Protein AF-A0A250YAW8-F1 (afdb_monomer)

Nearest PDB structures (foldseek):
  6rti-assembly1_A-2  TM=9.887E-01  e=1.151E-19  Homo sapiens
  6s1x-assembly1_A  TM=9.843E-01  e=1.043E-19  Homo sapiens
  3fec-assembly1_A  TM=9.849E-01  e=1.934E-17  Homo sapiens
  3fee-assembly1_A  TM=9.844E-01  e=4.931E-17  Homo sapiens
  3fed-assembly1_A-2  TM=9.845E-01  e=4.931E-17  Homo sapiens

Secondary structure (DSSP, 8-state):
-HHHHHH-SS-S--HHHHHHHHHHHHHHHHHHHTTSHHHHHHTT---HHHHHHHHHHHHHHHHHHHHHHT--TT-HHHHHHHHHHHHHHGGGGB-TT-BTTBTT--BSSEEE-SS-SSSEEESHHHHHHHHGGGT-S-HHHHHHHHHHHHHHHHHHHHHHHHHTSPP-

Sequence (168 aa):
MVFELASSTVLPFDCQDYAAVLKIYADKIYNISMRHPQEMKTYSVSFDSLFSAVKNFTEIASKFSKRLQDLDKSNPILLRIMNDQLMFLERAFIDPLGLPDRPFYRHVIYAPSSHNKYAGESFPGIYDALFDITSKADPSEAWAEVKRQISIAAFTVQAAAGTLSEVA

pLDDT: mean 94.13, std 6.88, range [58.59, 98.75]

Foldseek 3Di:
DVCQCVPPLAHPDQLLVVLVVLVVQLVVLVVLCVVPVVLCVVLVPDLVLSVVLSVLLNVLSVVLVVCVVVDPSVDSVSSVLSNCLRVCLQVLQFACCAAVVCNPHGRQQWDQAPVGNPPIHGRNQLVNLSVCCVVDPDNNVSVVSNNVSSVVNSVSSNSSSVSSHDDD

Organism: Castor canadensis (NCBI:txid51338)

Structure (mmCIF, N/CA/C/O backbone):
data_AF-A0A250YAW8-F1
#
_entry.id   AF-A0A250YAW8-F1
#
loop_
_atom_site.group_PDB
_atom_site.id
_atom_site.type_symbol
_atom_site.label_atom_id
_atom_site.label_alt_id
_atom_site.label_comp_id
_atom_site.label_asym_id
_atom_site.label_entity_id
_atom_site.label_seq_id
_atom_site.pdbx_PDB_ins_code
_atom_site.Cartn_x
_atom_site.Cartn_y
_atom_site.Cartn_z
_atom_site.occupancy
_atom_site.B_iso_or_equiv
_atom_site.auth_seq_id
_atom_site.auth_comp_id
_atom_site.auth_asym_id
_atom_site.auth_atom_id
_atom_site.pdbx_PDB_model_num
ATOM 1 N N . MET A 1 1 ? 2.712 -11.662 23.434 1.00 87.56 1 MET A N 1
ATOM 2 C CA . MET A 1 1 ? 2.091 -11.556 22.095 1.00 87.56 1 MET A CA 1
ATOM 3 C C . MET A 1 1 ? 0.750 -12.282 22.042 1.00 87.56 1 MET A C 1
ATOM 5 O O . MET A 1 1 ? -0.254 -11.596 21.984 1.00 87.56 1 MET A O 1
ATOM 9 N N . VAL A 1 2 ? 0.699 -13.620 22.130 1.00 95.19 2 VAL A N 1
ATOM 10 C CA . VAL A 1 2 ? -0.566 -14.385 22.004 1.00 95.19 2 VAL A CA 1
ATOM 11 C C . VAL A 1 2 ? -1.639 -13.939 23.004 1.00 95.19 2 VAL A C 1
ATOM 13 O O . VAL A 1 2 ? -2.775 -13.717 22.608 1.00 95.19 2 VAL A O 1
ATOM 16 N N . PHE A 1 3 ? -1.270 -13.764 24.277 1.00 95.88 3 PHE A N 1
ATOM 17 C CA . PHE A 1 3 ? -2.210 -13.357 25.324 1.00 95.88 3 PHE A CA 1
ATOM 18 C C . PHE A 1 3 ? -2.885 -12.007 25.024 1.00 95.88 3 PHE A C 1
ATOM 20 O O . PHE A 1 3 ? -4.109 -11.939 25.004 1.00 95.88 3 PHE A O 1
ATOM 27 N N . GLU A 1 4 ? -2.092 -10.978 24.709 1.00 96.31 4 GLU A N 1
ATOM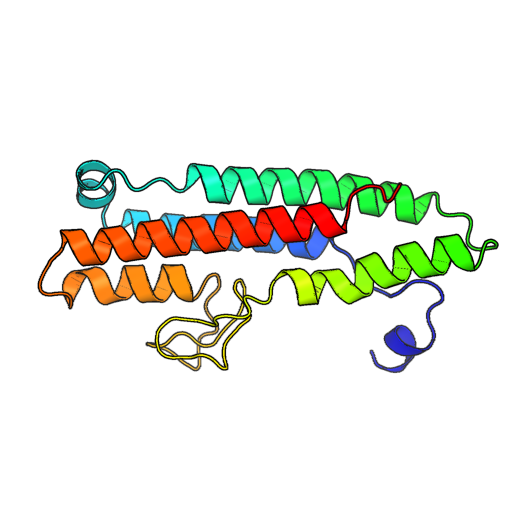 28 C CA . GLU A 1 4 ? -2.578 -9.633 24.362 1.00 96.31 4 GLU A CA 1
ATOM 29 C C . GLU A 1 4 ? -3.478 -9.644 23.121 1.00 96.31 4 GLU A C 1
ATOM 31 O O . GLU A 1 4 ? -4.567 -9.084 23.136 1.00 96.31 4 GLU A O 1
ATOM 36 N N . LEU A 1 5 ? -3.070 -10.340 22.055 1.00 95.94 5 LEU A N 1
ATOM 37 C CA . LEU A 1 5 ? -3.864 -10.413 20.823 1.00 95.94 5 LEU A CA 1
ATOM 38 C C . LEU A 1 5 ? -5.219 -11.101 21.027 1.00 95.94 5 LEU A C 1
ATOM 40 O O . LEU A 1 5 ? -6.183 -10.758 20.350 1.00 95.94 5 LEU A O 1
ATOM 44 N N . ALA A 1 6 ? -5.286 -12.085 21.925 1.00 96.06 6 ALA A N 1
ATOM 45 C CA . ALA A 1 6 ? -6.489 -12.878 22.151 1.00 96.06 6 ALA A CA 1
ATOM 46 C C . ALA A 1 6 ? -7.409 -12.318 23.248 1.00 96.06 6 ALA A C 1
ATOM 48 O O . ALA A 1 6 ? -8.587 -12.671 23.271 1.00 96.06 6 ALA A O 1
ATOM 49 N N . SER A 1 7 ? -6.884 -11.495 24.163 1.00 94.38 7 SER A N 1
ATOM 50 C CA . SER A 1 7 ? -7.590 -11.130 25.404 1.00 94.38 7 SER A CA 1
ATOM 51 C C . SER A 1 7 ? -7.819 -9.629 25.580 1.00 94.38 7 SER A C 1
ATOM 53 O O . SER A 1 7 ? -8.662 -9.245 26.392 1.00 94.38 7 SER A O 1
ATOM 55 N N . SER A 1 8 ? -7.100 -8.769 24.852 1.00 96.50 8 SER A N 1
ATOM 56 C CA . SER A 1 8 ? -7.259 -7.319 24.981 1.00 96.50 8 SER A CA 1
ATOM 57 C C . SER A 1 8 ? -8.585 -6.849 24.383 1.00 96.50 8 SER A C 1
ATOM 59 O O . SER A 1 8 ? -8.984 -7.261 23.296 1.00 96.50 8 SER A O 1
ATOM 61 N N . THR A 1 9 ? -9.293 -5.978 25.110 1.00 95.50 9 THR A N 1
ATOM 62 C CA . THR A 1 9 ? -10.631 -5.482 24.728 1.00 95.50 9 THR A CA 1
ATOM 63 C C . THR A 1 9 ? -10.622 -4.767 23.376 1.00 95.50 9 THR A C 1
ATOM 65 O O . THR A 1 9 ? -11.543 -4.920 22.574 1.00 95.50 9 THR A O 1
ATOM 68 N N . VAL A 1 10 ? -9.566 -3.993 23.128 1.00 96.62 10 VAL A N 1
ATOM 69 C CA . VAL A 1 10 ? -9.235 -3.409 21.827 1.00 96.62 10 VAL A CA 1
ATOM 70 C C . VAL A 1 10 ? -7.992 -4.131 21.322 1.00 96.62 10 VAL A C 1
ATOM 72 O O . VAL A 1 10 ? -7.064 -4.351 22.105 1.00 96.62 10 VAL A O 1
ATOM 75 N N . LEU A 1 11 ? -7.968 -4.500 20.040 1.00 97.00 11 LEU A N 1
ATOM 76 C CA . LEU A 1 11 ? -6.805 -5.149 19.441 1.00 97.00 11 LEU A CA 1
ATOM 77 C C . LEU A 1 11 ? -5.560 -4.260 19.606 1.00 97.00 11 LEU A C 1
ATOM 79 O O . LEU A 1 11 ? -5.633 -3.062 19.326 1.00 97.00 11 LEU A O 1
ATOM 83 N N . PRO A 1 12 ? -4.414 -4.819 20.038 1.00 96.25 12 PRO A N 1
ATOM 84 C CA . PRO A 1 12 ? -3.209 -4.051 20.342 1.00 96.25 12 PRO A CA 1
ATOM 85 C C . PRO A 1 12 ? -2.424 -3.708 19.062 1.00 96.25 12 PRO A C 1
ATOM 87 O O . PRO A 1 12 ? -1.243 -4.028 18.940 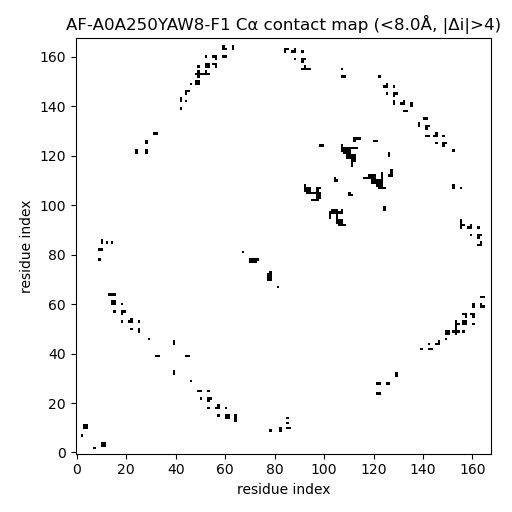1.00 96.25 12 PRO A O 1
ATOM 90 N N . PHE A 1 13 ? -3.097 -3.104 18.083 1.00 96.56 13 PHE A N 1
ATOM 91 C CA . PHE A 1 13 ? -2.522 -2.654 16.817 1.00 96.56 13 PHE A CA 1
ATOM 92 C C . PHE A 1 13 ? -2.546 -1.129 16.744 1.00 96.56 13 PHE A C 1
ATOM 94 O O . PHE A 1 13 ? -3.556 -0.510 17.076 1.00 96.56 13 PHE A O 1
ATOM 101 N N . ASP A 1 14 ? -1.459 -0.537 16.247 1.00 95.81 14 ASP A N 1
ATOM 102 C CA . ASP A 1 14 ? -1.386 0.893 15.961 1.00 95.81 14 ASP A CA 1
ATOM 103 C C . ASP A 1 14 ? -1.172 1.138 14.462 1.00 95.81 14 ASP A C 1
ATOM 105 O O . ASP A 1 14 ? -0.127 0.848 13.882 1.00 95.81 14 ASP A O 1
ATOM 109 N N . CYS A 1 15 ? -2.192 1.696 13.812 1.00 95.50 15 CYS A N 1
ATOM 110 C CA . CYS A 1 15 ? -2.127 2.070 12.402 1.00 95.50 15 CYS A CA 1
ATOM 111 C C . CYS A 1 15 ? -1.146 3.225 12.114 1.00 95.50 15 CYS A C 1
ATOM 113 O O . CYS A 1 15 ? -0.724 3.385 10.966 1.00 95.50 15 CYS A O 1
ATOM 115 N N . GLN A 1 16 ? -0.760 4.021 13.122 1.00 97.31 16 GLN A N 1
ATOM 116 C CA . GLN A 1 16 ? 0.221 5.098 12.957 1.00 97.31 16 GLN A CA 1
ATOM 117 C C . GLN A 1 16 ? 1.627 4.552 12.704 1.00 97.31 16 GLN A C 1
ATOM 119 O O . GLN A 1 16 ? 2.353 5.115 11.880 1.00 97.31 16 GLN A O 1
ATOM 124 N N . ASP A 1 17 ? 1.981 3.425 13.325 1.00 97.38 17 ASP A N 1
ATOM 125 C CA . ASP A 1 17 ? 3.245 2.734 13.051 1.00 97.38 17 ASP A CA 1
ATOM 126 C C . ASP A 1 17 ? 3.319 2.325 11.576 1.00 97.38 17 ASP A C 1
ATOM 128 O O . ASP A 1 17 ? 4.332 2.537 10.904 1.00 97.38 17 ASP A O 1
ATOM 132 N N . TYR A 1 18 ? 2.201 1.828 11.035 1.00 96.75 18 TYR A N 1
ATOM 133 C CA . TYR A 1 18 ? 2.099 1.464 9.625 1.00 96.75 18 TYR A CA 1
ATOM 134 C C . TYR A 1 18 ? 2.275 2.688 8.706 1.00 96.75 18 TYR A C 1
ATOM 136 O O . TYR A 1 18 ? 2.975 2.629 7.692 1.00 96.75 18 TYR A O 1
ATOM 144 N N . ALA A 1 19 ? 1.694 3.832 9.075 1.00 97.62 19 ALA A N 1
ATOM 145 C CA . ALA A 1 19 ? 1.870 5.080 8.335 1.00 97.62 19 ALA A CA 1
ATOM 146 C C . ALA A 1 19 ? 3.339 5.542 8.315 1.00 97.62 19 ALA A C 1
ATOM 148 O O . ALA A 1 19 ? 3.849 5.958 7.269 1.00 97.62 19 ALA A O 1
ATOM 149 N N . ALA A 1 20 ? 4.039 5.424 9.448 1.00 97.94 20 ALA A N 1
ATOM 150 C CA . ALA A 1 20 ? 5.448 5.786 9.556 1.00 97.94 20 ALA A CA 1
ATOM 151 C C . ALA A 1 20 ? 6.332 4.923 8.641 1.00 97.94 20 ALA A C 1
ATOM 153 O O . ALA A 1 20 ? 7.167 5.462 7.907 1.00 97.94 20 ALA A O 1
ATOM 154 N N . VAL A 1 21 ? 6.124 3.601 8.623 1.00 97.06 21 VAL A N 1
ATOM 155 C CA . VAL A 1 21 ? 6.914 2.706 7.759 1.00 97.06 21 VAL A CA 1
ATOM 156 C C . VAL A 1 21 ? 6.587 2.884 6.277 1.00 97.06 21 VAL A C 1
ATOM 158 O O . VAL A 1 21 ? 7.506 2.878 5.461 1.00 97.06 21 VAL A O 1
ATOM 161 N N . LEU A 1 22 ? 5.325 3.141 5.907 1.00 98.06 22 LEU A N 1
ATOM 162 C CA . LEU A 1 22 ? 4.946 3.420 4.515 1.00 98.06 22 LEU A CA 1
ATOM 163 C C . LEU A 1 22 ? 5.684 4.633 3.946 1.00 98.06 22 LEU A C 1
ATOM 165 O O . LEU A 1 22 ? 6.128 4.592 2.799 1.00 98.06 22 LEU A O 1
ATOM 169 N N . LYS A 1 23 ? 5.861 5.686 4.752 1.00 98.00 23 LYS A N 1
ATOM 170 C CA . LYS A 1 23 ? 6.652 6.857 4.363 1.00 98.00 23 LYS A CA 1
ATOM 171 C C . LYS A 1 23 ? 8.108 6.483 4.086 1.00 98.00 23 LYS A C 1
ATOM 173 O O . LYS A 1 23 ? 8.617 6.787 3.013 1.00 98.00 23 LYS A O 1
ATOM 178 N N . ILE A 1 24 ? 8.739 5.752 5.008 1.00 97.62 24 ILE A N 1
ATOM 179 C CA . ILE A 1 24 ? 10.124 5.279 4.853 1.00 97.62 24 ILE A CA 1
ATOM 180 C C . ILE A 1 24 ? 10.269 4.428 3.584 1.00 97.62 24 ILE A C 1
ATOM 182 O O . ILE A 1 24 ? 11.237 4.574 2.839 1.00 97.62 24 ILE A O 1
ATOM 186 N N . TYR A 1 25 ? 9.312 3.542 3.316 1.00 97.25 25 TYR A N 1
ATOM 187 C CA . TYR A 1 25 ? 9.342 2.671 2.146 1.00 97.25 25 TYR A CA 1
ATOM 188 C C . TYR A 1 25 ? 9.124 3.420 0.835 1.00 97.25 25 TYR A C 1
ATOM 190 O O . TYR A 1 25 ? 9.828 3.130 -0.131 1.00 97.25 25 TYR A O 1
ATOM 198 N N . ALA A 1 26 ? 8.212 4.395 0.806 1.00 97.94 26 ALA A N 1
ATOM 199 C CA . ALA A 1 26 ? 8.000 5.256 -0.354 1.00 97.94 26 ALA A CA 1
ATOM 200 C C . ALA A 1 26 ? 9.263 6.075 -0.672 1.00 97.94 26 ALA A C 1
ATOM 202 O O . ALA A 1 26 ? 9.704 6.103 -1.820 1.00 97.94 26 ALA A O 1
ATOM 203 N N . ASP A 1 27 ? 9.909 6.645 0.350 1.00 97.44 27 ASP A N 1
ATOM 204 C CA . ASP A 1 27 ? 11.176 7.365 0.196 1.00 97.44 27 ASP A CA 1
ATOM 205 C C . ASP A 1 27 ? 12.299 6.431 -0.294 1.00 97.44 27 ASP A C 1
ATOM 207 O O . ASP A 1 27 ? 13.051 6.772 -1.210 1.00 97.44 27 ASP A O 1
ATOM 211 N N . LYS A 1 28 ? 12.404 5.216 0.270 1.00 96.12 28 LYS A N 1
ATOM 212 C CA . LYS A 1 28 ? 13.408 4.215 -0.133 1.00 96.12 28 LYS A CA 1
ATOM 213 C C . LYS A 1 28 ? 13.260 3.841 -1.609 1.00 96.12 28 LYS A C 1
ATOM 215 O O . LYS A 1 28 ? 14.250 3.880 -2.339 1.00 96.12 28 LYS A O 1
ATOM 220 N N . ILE A 1 29 ? 12.054 3.480 -2.050 1.00 95.94 29 ILE A N 1
ATOM 221 C CA . ILE A 1 29 ? 11.826 3.037 -3.431 1.00 95.94 29 ILE A CA 1
ATOM 222 C C . ILE A 1 29 ? 11.971 4.193 -4.430 1.00 95.94 29 ILE A C 1
ATOM 224 O O . ILE A 1 29 ? 12.541 4.010 -5.506 1.00 95.94 29 ILE A O 1
ATOM 228 N N . TYR A 1 30 ? 11.568 5.406 -4.042 1.00 97.19 30 TYR A N 1
ATOM 229 C CA . TYR A 1 30 ? 11.813 6.609 -4.829 1.00 97.19 30 TYR A CA 1
ATOM 230 C C . TYR A 1 30 ? 13.316 6.849 -5.022 1.00 97.19 30 TYR A C 1
ATOM 232 O O . TYR A 1 30 ? 13.773 7.018 -6.152 1.00 97.19 30 TYR A O 1
ATOM 240 N N . ASN A 1 31 ? 14.116 6.760 -3.956 1.00 96.31 31 ASN A N 1
ATOM 241 C CA . ASN A 1 31 ? 15.572 6.909 -4.043 1.00 96.31 31 ASN A CA 1
ATOM 242 C C . ASN A 1 31 ? 16.231 5.855 -4.950 1.00 96.31 31 ASN A C 1
ATOM 244 O O . ASN A 1 31 ? 17.230 6.152 -5.606 1.00 96.31 31 ASN A O 1
ATOM 248 N N . ILE A 1 32 ? 15.678 4.639 -5.026 1.00 94.12 32 ILE A N 1
ATOM 249 C CA . ILE A 1 32 ? 16.131 3.619 -5.985 1.00 94.12 32 ILE A CA 1
ATOM 250 C C . ILE A 1 32 ? 15.821 4.064 -7.420 1.00 94.12 32 ILE A C 1
ATOM 252 O O . ILE A 1 32 ? 16.709 4.006 -8.270 1.00 94.12 32 ILE A O 1
ATOM 256 N N . SER A 1 33 ? 14.611 4.572 -7.683 1.00 94.62 33 SER A N 1
ATOM 257 C CA . SER A 1 33 ? 14.231 5.088 -9.010 1.00 94.62 33 SER A CA 1
ATOM 258 C C . SER A 1 33 ? 15.099 6.271 -9.462 1.00 94.62 33 SER A C 1
ATOM 260 O O . SER A 1 33 ? 15.421 6.399 -10.642 1.00 94.62 33 SER A O 1
ATOM 262 N N . MET A 1 34 ? 15.582 7.082 -8.514 1.00 94.88 34 MET A N 1
ATOM 263 C CA . MET A 1 34 ? 16.457 8.232 -8.773 1.00 94.88 34 MET A CA 1
ATOM 264 C C . MET A 1 34 ? 17.872 7.861 -9.236 1.00 94.88 34 MET A C 1
ATOM 266 O O . MET A 1 34 ? 18.655 8.751 -9.565 1.00 94.88 34 MET A O 1
ATOM 270 N N . ARG A 1 35 ? 18.202 6.567 -9.337 1.00 94.12 35 ARG A N 1
ATOM 271 C CA . ARG A 1 35 ? 19.378 6.094 -10.088 1.00 94.12 35 ARG A CA 1
ATOM 272 C C . ARG A 1 35 ? 19.215 6.256 -11.607 1.00 94.12 35 ARG A C 1
ATOM 274 O O . ARG A 1 35 ? 20.215 6.235 -12.314 1.00 94.12 35 ARG A O 1
ATOM 281 N N . HIS A 1 36 ? 17.985 6.479 -12.079 1.00 94.12 36 HIS A N 1
ATOM 282 C CA . HIS A 1 36 ? 17.605 6.618 -13.491 1.00 94.12 36 HIS A CA 1
ATOM 283 C C . HIS A 1 36 ? 16.818 7.923 -13.753 1.00 94.12 36 HIS A C 1
ATOM 285 O O . HIS A 1 36 ? 15.686 7.898 -14.245 1.00 94.12 36 HIS A O 1
ATOM 291 N N . PRO A 1 37 ? 17.358 9.103 -13.386 1.00 94.88 37 PRO A N 1
ATOM 292 C CA . PRO A 1 37 ? 16.591 10.350 -13.397 1.00 94.88 37 PRO A CA 1
ATOM 293 C C . PRO A 1 37 ? 16.236 10.832 -14.812 1.00 94.88 37 PRO A C 1
ATOM 295 O O . PRO A 1 37 ? 15.232 11.524 -14.995 1.00 94.88 37 PRO A O 1
ATOM 298 N N . GLN A 1 38 ? 17.043 10.489 -15.822 1.00 95.25 38 GLN A N 1
ATOM 299 C CA . GLN A 1 38 ? 16.784 10.886 -17.208 1.00 95.25 38 GLN A CA 1
ATOM 300 C C . GLN A 1 38 ? 15.616 10.090 -17.785 1.00 95.25 38 GLN A C 1
ATOM 302 O O . GLN A 1 38 ? 14.710 10.660 -18.386 1.00 95.25 38 GLN A O 1
ATOM 307 N N . GLU A 1 39 ? 15.603 8.784 -17.556 1.00 94.44 39 GLU A N 1
ATOM 308 C CA . GLU A 1 39 ? 14.575 7.868 -18.023 1.00 94.44 39 GLU A CA 1
ATOM 309 C C . GLU A 1 39 ? 13.239 8.129 -17.325 1.00 94.44 39 GLU A C 1
ATOM 311 O O . GLU A 1 39 ? 12.213 8.212 -17.996 1.00 94.44 39 GLU A O 1
ATOM 316 N N . MET A 1 40 ? 13.251 8.390 -16.013 1.00 95.12 40 MET A N 1
ATOM 317 C CA . MET A 1 40 ? 12.066 8.838 -15.269 1.00 95.12 40 MET A CA 1
ATOM 318 C C . MET A 1 40 ? 11.394 10.043 -15.947 1.00 95.12 40 MET A C 1
ATOM 320 O O . MET A 1 40 ? 10.173 10.068 -16.113 1.00 95.12 40 MET A O 1
ATOM 324 N N . LYS A 1 41 ? 12.192 11.016 -16.412 1.00 95.94 41 LYS A N 1
ATOM 325 C CA . LYS A 1 41 ? 11.693 12.183 -17.151 1.00 95.94 41 LYS A CA 1
ATOM 326 C C . LYS A 1 41 ? 11.222 11.817 -18.561 1.00 95.94 41 LYS A C 1
ATOM 328 O O . LYS A 1 41 ? 10.145 12.246 -18.964 1.00 95.94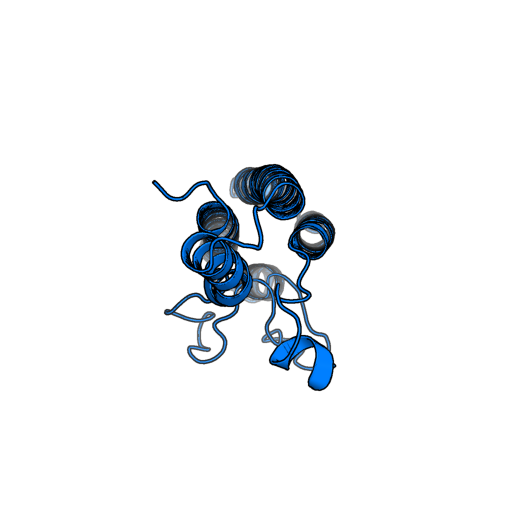 41 LYS A O 1
ATOM 333 N N . THR A 1 42 ? 11.995 11.018 -19.295 1.00 96.62 42 THR A N 1
ATOM 334 C CA . THR A 1 42 ? 11.677 10.590 -20.668 1.00 96.62 42 THR A CA 1
ATOM 335 C C . THR A 1 42 ? 10.356 9.824 -20.738 1.00 96.62 42 THR A C 1
ATOM 337 O O . THR A 1 42 ? 9.524 10.109 -21.595 1.00 96.62 42 THR A O 1
ATOM 340 N N . TYR A 1 43 ? 10.121 8.897 -19.807 1.00 96.25 43 TYR A N 1
ATOM 341 C CA . TYR A 1 43 ? 8.926 8.044 -19.783 1.00 96.25 43 TYR A CA 1
ATOM 342 C C . TYR A 1 43 ? 7.793 8.587 -18.901 1.00 96.25 43 TYR A C 1
ATOM 344 O O . TYR A 1 43 ? 6.763 7.917 -18.743 1.00 96.25 43 TYR A O 1
ATOM 352 N N . SER A 1 44 ? 7.968 9.806 -18.369 1.00 96.75 44 SER A N 1
ATOM 353 C CA . SER A 1 44 ? 7.008 10.515 -17.513 1.00 96.75 44 SER A CA 1
ATOM 354 C C . SER A 1 44 ? 6.548 9.674 -16.319 1.00 96.75 44 SER A C 1
ATOM 356 O O . SER A 1 44 ? 5.354 9.521 -16.061 1.00 96.75 44 SER A O 1
ATOM 358 N N . VAL A 1 45 ? 7.504 9.075 -15.611 1.00 97.31 45 VAL A N 1
ATOM 359 C CA . VAL A 1 45 ? 7.239 8.294 -14.402 1.00 97.31 45 VAL A CA 1
ATOM 360 C C . VAL A 1 45 ? 7.207 9.238 -13.205 1.00 97.31 45 VAL A C 1
ATOM 362 O O . VAL A 1 45 ? 8.155 9.980 -12.966 1.00 97.31 45 VAL A O 1
ATOM 365 N N . SER A 1 46 ? 6.111 9.208 -12.449 1.00 97.00 46 SER A N 1
ATOM 366 C CA . SER A 1 46 ? 5.932 10.008 -11.237 1.00 97.00 46 SER A CA 1
ATOM 367 C C . SER A 1 46 ? 5.526 9.120 -10.063 1.00 97.00 46 SER A C 1
ATOM 369 O O . SER A 1 46 ? 4.784 8.153 -10.232 1.00 97.00 46 SER A O 1
ATOM 371 N N . PHE A 1 47 ? 6.008 9.479 -8.872 1.00 98.25 47 PHE A N 1
ATOM 372 C CA . PHE A 1 47 ? 5.644 8.870 -7.591 1.00 98.25 47 PHE A CA 1
ATOM 373 C C . PHE A 1 47 ? 4.594 9.689 -6.822 1.00 98.25 47 PHE A C 1
ATOM 375 O O . PHE A 1 47 ? 4.222 9.312 -5.711 1.00 98.25 47 PHE A O 1
ATOM 382 N N . ASP A 1 48 ? 4.091 10.788 -7.395 1.00 98.38 48 ASP A N 1
ATOM 383 C CA . ASP A 1 48 ? 3.182 11.718 -6.712 1.00 98.38 48 ASP A CA 1
ATOM 384 C C . ASP A 1 48 ? 1.917 11.020 -6.204 1.00 98.38 48 ASP A C 1
ATOM 386 O O . ASP A 1 48 ? 1.448 11.301 -5.103 1.00 98.38 48 ASP A O 1
ATOM 390 N N . SER A 1 49 ? 1.387 10.064 -6.972 1.00 98.50 49 SER A N 1
ATOM 391 C CA . SER A 1 49 ? 0.223 9.268 -6.574 1.00 98.50 49 SER A CA 1
ATOM 392 C C . SER A 1 49 ? 0.504 8.419 -5.334 1.00 98.50 49 SER A C 1
ATOM 394 O O . SER A 1 49 ? -0.317 8.391 -4.416 1.00 98.50 49 SER A O 1
ATOM 396 N N . LEU A 1 50 ? 1.673 7.774 -5.265 1.00 98.69 50 LEU A N 1
ATOM 397 C CA . LEU A 1 50 ? 2.076 6.973 -4.112 1.00 98.69 50 LEU A CA 1
ATOM 398 C C . LEU A 1 50 ? 2.291 7.860 -2.884 1.00 98.69 50 LEU A C 1
ATOM 400 O O . LEU A 1 50 ? 1.739 7.572 -1.824 1.00 98.69 50 LEU A O 1
ATOM 404 N N . PHE A 1 51 ? 3.026 8.965 -3.022 1.00 98.75 51 PHE A N 1
ATOM 405 C CA . PHE A 1 51 ? 3.237 9.904 -1.918 1.00 98.75 51 PHE A CA 1
ATOM 406 C C . PHE A 1 51 ? 1.928 10.528 -1.428 1.00 98.75 51 PHE A C 1
ATOM 408 O O . PHE A 1 51 ? 1.718 10.651 -0.220 1.00 98.75 51 PHE A O 1
ATOM 415 N N . SER A 1 52 ? 1.019 10.869 -2.344 1.00 98.69 52 SER A N 1
ATOM 416 C CA . SER A 1 52 ? -0.317 11.357 -2.002 1.00 98.69 52 SER A CA 1
ATOM 417 C C . SER A 1 52 ? -1.113 10.311 -1.219 1.00 98.69 52 SER A C 1
ATOM 419 O O . SER A 1 52 ? -1.708 10.643 -0.193 1.00 98.69 52 SER A O 1
ATOM 421 N N . ALA A 1 53 ? -1.096 9.047 -1.654 1.00 98.75 53 ALA A N 1
ATOM 422 C CA . ALA A 1 53 ? -1.771 7.956 -0.955 1.00 98.75 53 ALA A CA 1
ATOM 423 C C . ALA A 1 53 ? -1.190 7.729 0.451 1.00 98.75 53 ALA A C 1
ATOM 425 O O . ALA A 1 53 ? -1.943 7.621 1.415 1.00 98.75 53 ALA A O 1
ATOM 426 N N . VAL A 1 54 ? 0.140 7.730 0.596 1.00 98.75 54 VAL A N 1
ATOM 427 C CA . VAL A 1 54 ? 0.822 7.591 1.897 1.00 98.75 54 VAL A CA 1
ATOM 428 C C . VAL A 1 54 ? 0.492 8.756 2.831 1.00 98.75 54 VAL A C 1
ATOM 430 O O . VAL A 1 54 ? 0.217 8.545 4.016 1.00 98.75 54 VAL A O 1
ATOM 433 N N . LYS A 1 55 ? 0.468 9.989 2.313 1.00 98.62 55 LYS A N 1
ATOM 434 C CA . LYS A 1 55 ? 0.056 11.167 3.085 1.00 98.62 55 LYS A CA 1
ATOM 435 C C . LYS A 1 55 ? -1.380 11.013 3.585 1.00 98.62 55 LYS A C 1
ATOM 437 O O . LYS A 1 55 ? -1.627 11.182 4.776 1.00 98.62 55 LYS A O 1
ATOM 442 N N . ASN A 1 56 ? -2.304 10.645 2.701 1.00 98.44 56 ASN A N 1
ATOM 443 C CA . ASN A 1 56 ? -3.706 10.481 3.066 1.00 98.44 56 ASN A CA 1
ATOM 444 C C . ASN A 1 56 ? -3.902 9.335 4.071 1.00 98.44 56 ASN A C 1
ATOM 446 O O . ASN A 1 56 ? -4.616 9.493 5.057 1.00 98.44 56 ASN A O 1
ATOM 450 N N . PHE A 1 57 ? -3.196 8.213 3.889 1.00 98.69 57 PHE A N 1
ATOM 451 C CA . PHE A 1 57 ? -3.161 7.121 4.862 1.00 98.69 57 PHE A CA 1
ATOM 452 C C . PHE A 1 57 ? -2.703 7.613 6.237 1.00 98.69 57 PHE A C 1
ATOM 454 O O . PHE A 1 57 ? -3.353 7.320 7.234 1.00 98.69 57 PHE A O 1
ATOM 461 N N . THR A 1 58 ? -1.634 8.411 6.296 1.00 98.62 58 THR A N 1
ATOM 462 C CA . THR A 1 58 ? -1.114 8.975 7.552 1.00 98.62 58 THR A CA 1
ATOM 463 C C . THR A 1 58 ? -2.147 9.859 8.252 1.00 98.62 58 THR A C 1
ATOM 465 O O . THR A 1 58 ? -2.368 9.740 9.459 1.00 98.62 58 THR A O 1
ATOM 468 N N . GLU A 1 59 ? -2.812 10.734 7.498 1.00 98.38 59 GLU A N 1
ATOM 469 C CA . GLU A 1 59 ? -3.855 11.612 8.032 1.00 98.38 59 GLU A CA 1
ATOM 470 C C . GLU A 1 59 ? -5.069 10.818 8.537 1.00 98.38 59 GLU A C 1
ATOM 472 O O . GLU A 1 59 ? -5.585 11.100 9.623 1.00 98.38 59 GLU A O 1
ATOM 477 N N . ILE A 1 60 ? -5.513 9.807 7.785 1.00 98.25 60 ILE A N 1
ATOM 478 C CA . ILE A 1 60 ? -6.656 8.968 8.158 1.00 98.25 60 ILE A CA 1
ATOM 479 C C . ILE A 1 60 ? -6.317 8.073 9.356 1.00 98.25 60 ILE A C 1
ATOM 481 O O . ILE A 1 60 ? -7.114 8.003 10.289 1.00 98.25 60 ILE A O 1
ATOM 485 N N . ALA A 1 61 ? -5.130 7.466 9.397 1.00 98.19 61 ALA A N 1
ATOM 486 C CA . ALA A 1 61 ? -4.648 6.692 10.541 1.00 98.19 61 ALA A CA 1
ATOM 487 C C . ALA A 1 61 ? -4.592 7.549 11.819 1.00 98.19 61 ALA A C 1
ATOM 489 O O . ALA A 1 61 ? -5.030 7.119 12.887 1.00 98.19 61 ALA A O 1
ATOM 490 N N . SER A 1 62 ? -4.146 8.807 11.712 1.00 97.94 62 SER A N 1
ATOM 491 C CA . SER A 1 62 ? -4.165 9.745 12.841 1.00 97.94 62 SER A CA 1
ATOM 492 C C . SER A 1 62 ? -5.589 10.030 13.332 1.00 97.94 62 SER A C 1
ATOM 494 O O . SER A 1 62 ? -5.847 9.997 14.537 1.00 97.94 62 SER A O 1
ATOM 496 N N . LYS A 1 63 ? -6.539 10.264 12.416 1.00 97.44 63 LYS A N 1
ATOM 497 C CA . LYS A 1 63 ? -7.958 10.460 12.764 1.00 97.44 63 LYS A CA 1
ATOM 498 C C . LYS A 1 63 ? -8.569 9.203 13.388 1.00 97.44 63 LYS A C 1
ATOM 500 O O . LYS A 1 63 ? -9.272 9.315 14.386 1.00 97.44 63 LYS A O 1
ATOM 505 N N . PHE A 1 64 ? -8.292 8.022 12.838 1.00 97.62 64 PHE A N 1
ATOM 506 C CA . PHE A 1 64 ? -8.739 6.741 13.386 1.00 97.62 64 PHE A CA 1
ATOM 507 C C . PHE A 1 64 ? -8.223 6.532 14.814 1.00 97.62 64 PHE A C 1
ATOM 509 O O . PHE A 1 64 ? -9.011 6.255 15.710 1.00 97.62 64 PHE A O 1
ATOM 516 N N . SER A 1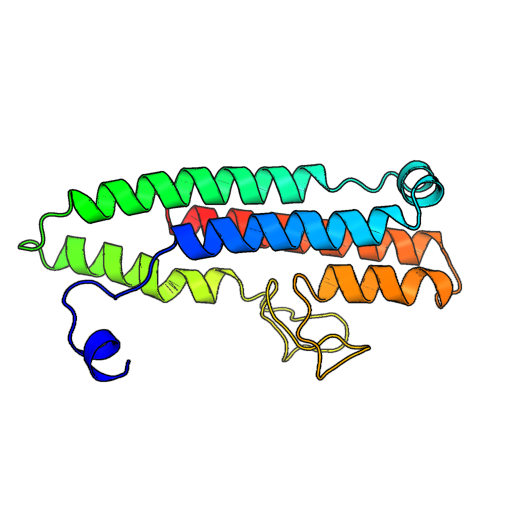 65 ? -6.928 6.753 15.048 1.00 96.50 65 SER A N 1
ATOM 517 C CA . SER A 1 65 ? -6.315 6.626 16.375 1.00 96.50 65 SER A CA 1
ATOM 518 C C . SER A 1 65 ? -6.954 7.568 17.407 1.00 96.50 65 SER A C 1
ATOM 520 O O . SER A 1 65 ? -7.240 7.142 18.522 1.00 96.50 65 SER A O 1
ATOM 522 N N . LYS A 1 66 ? -7.285 8.812 17.026 1.00 96.31 66 LYS A N 1
ATOM 523 C CA . LYS A 1 66 ? -8.045 9.734 17.894 1.00 96.31 66 LYS A CA 1
ATOM 524 C C . LYS A 1 66 ? -9.442 9.198 18.223 1.00 96.31 66 LYS A C 1
ATOM 526 O O . LYS A 1 66 ? -9.796 9.116 19.392 1.00 96.31 66 LYS A O 1
ATOM 531 N N . ARG A 1 67 ? -10.200 8.743 17.216 1.00 95.19 67 ARG A N 1
ATOM 532 C CA . ARG A 1 67 ? -11.528 8.130 17.427 1.00 95.19 67 ARG A CA 1
ATOM 533 C C . ARG A 1 67 ? -11.463 6.898 18.333 1.00 95.19 67 ARG A C 1
ATOM 535 O O . ARG A 1 67 ? -12.371 6.675 19.123 1.00 95.19 67 ARG A O 1
ATOM 542 N N . LEU A 1 68 ? -10.388 6.116 18.236 1.00 95.19 68 LEU A N 1
ATOM 543 C CA . LEU A 1 68 ? -10.167 4.941 19.075 1.00 95.19 68 LEU A CA 1
ATOM 544 C C . LEU A 1 68 ? -9.894 5.312 20.544 1.00 95.19 68 LEU A C 1
ATOM 546 O O . LEU A 1 68 ? -10.293 4.570 21.439 1.00 95.19 68 LEU A O 1
ATOM 550 N N . GLN A 1 69 ? -9.233 6.447 20.800 1.00 93.75 69 GLN A N 1
ATOM 551 C CA . GLN A 1 69 ? -9.009 6.964 22.158 1.00 93.75 69 GLN A CA 1
ATOM 552 C C . GLN A 1 69 ? -10.314 7.434 22.810 1.00 93.75 69 GLN A C 1
ATOM 554 O O . GLN A 1 69 ? -10.543 7.137 23.982 1.00 93.75 69 GLN A O 1
ATOM 559 N N . ASP A 1 70 ? -11.179 8.091 22.035 1.00 93.69 70 ASP A N 1
ATOM 560 C CA . ASP A 1 70 ? -12.472 8.621 22.489 1.00 93.69 70 ASP A CA 1
ATOM 561 C C . ASP A 1 70 ? -13.603 7.566 22.489 1.00 93.69 70 ASP A C 1
ATOM 563 O O . ASP A 1 70 ? -14.762 7.878 22.768 1.00 93.69 70 ASP A O 1
ATOM 567 N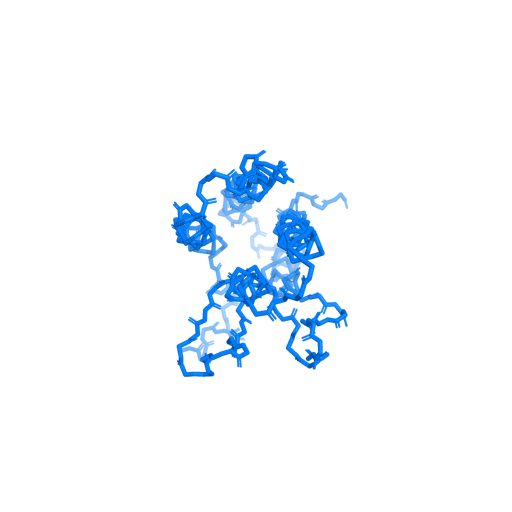 N . LEU A 1 71 ? -13.289 6.307 22.167 1.00 93.38 71 LEU A N 1
ATOM 568 C CA . LEU A 1 71 ? -14.259 5.221 22.044 1.00 93.38 71 LEU A CA 1
ATOM 569 C C . LEU A 1 71 ? -14.933 4.891 23.386 1.00 93.38 71 LEU A C 1
ATOM 571 O O . LEU A 1 71 ? -14.274 4.504 24.356 1.00 93.38 71 LEU A O 1
ATOM 575 N N . ASP A 1 72 ? -16.268 4.894 23.400 1.00 92.38 72 ASP A N 1
ATOM 576 C CA . ASP A 1 72 ? -17.051 4.299 24.483 1.00 92.38 72 ASP A CA 1
ATOM 577 C C . ASP A 1 72 ? -16.953 2.765 24.447 1.00 92.38 72 ASP A C 1
ATOM 579 O O . ASP A 1 72 ? -17.658 2.073 23.708 1.00 92.38 72 ASP A O 1
ATOM 583 N N . LYS A 1 73 ? -16.072 2.226 25.292 1.00 92.88 73 LYS A N 1
ATOM 584 C CA . LYS A 1 73 ? -15.811 0.784 25.416 1.00 92.88 73 LYS A CA 1
ATOM 585 C C . LYS A 1 73 ? -16.979 -0.002 26.021 1.00 92.88 73 LYS A C 1
ATOM 587 O O . LYS A 1 73 ? -16.930 -1.230 26.009 1.00 92.88 73 LYS A O 1
ATOM 592 N N . SER A 1 74 ? -18.003 0.666 26.556 1.00 94.94 74 SER A N 1
ATOM 593 C CA . SER A 1 74 ? -19.197 -0.003 27.082 1.00 94.94 74 SER A CA 1
ATOM 594 C C . SER A 1 74 ? -20.170 -0.427 25.980 1.00 94.94 74 SER A C 1
ATOM 596 O O . SER A 1 74 ? -20.956 -1.351 26.190 1.00 94.94 74 SER A O 1
ATOM 598 N N . ASN A 1 75 ? -20.089 0.185 24.791 1.00 95.62 75 ASN A N 1
ATOM 599 C CA . ASN A 1 75 ? -20.897 -0.185 23.637 1.00 95.62 75 ASN A CA 1
ATOM 600 C C . ASN A 1 75 ? -20.215 -1.316 22.835 1.00 95.62 75 ASN A C 1
ATOM 602 O O . ASN A 1 75 ? -19.257 -1.061 22.095 1.00 95.62 75 ASN A O 1
ATOM 606 N N . PRO A 1 76 ? -20.713 -2.566 22.911 1.00 95.56 76 PRO A N 1
ATOM 607 C CA . PRO A 1 76 ? -20.049 -3.707 22.286 1.00 95.56 76 PRO A CA 1
ATOM 608 C C . PRO A 1 76 ? -20.062 -3.651 20.753 1.00 95.56 76 PRO A C 1
ATOM 610 O O . PRO A 1 76 ? -19.171 -4.212 20.118 1.00 95.56 76 PRO A O 1
ATOM 613 N N . ILE A 1 77 ? -21.044 -2.974 20.146 1.00 95.62 77 ILE A N 1
ATOM 614 C CA . ILE A 1 77 ? -21.156 -2.864 18.686 1.00 95.62 77 ILE A CA 1
ATOM 615 C C . ILE A 1 77 ? -20.094 -1.898 18.159 1.00 95.62 77 ILE A C 1
ATOM 617 O O . ILE A 1 77 ? -19.350 -2.254 17.247 1.00 95.62 77 ILE A O 1
ATOM 621 N N . LEU A 1 78 ? -19.965 -0.712 18.763 1.00 94.44 78 LEU A N 1
ATOM 622 C CA . LEU A 1 78 ? -18.936 0.260 18.372 1.00 94.44 78 LEU A CA 1
ATOM 623 C C . LEU A 1 78 ? -17.528 -0.298 18.594 1.00 94.44 78 LEU A C 1
ATOM 625 O O . LEU A 1 78 ? -16.672 -0.181 17.717 1.00 94.44 78 LEU A O 1
ATOM 629 N N . LEU A 1 79 ? -17.313 -0.975 19.726 1.00 96.19 79 LEU A N 1
ATOM 630 C CA . LEU A 1 79 ? -16.061 -1.671 20.003 1.00 96.19 79 LEU A CA 1
ATOM 631 C C . LEU A 1 79 ? -15.740 -2.708 18.921 1.00 96.19 79 LEU A C 1
ATOM 633 O O . LEU A 1 79 ? -14.602 -2.785 18.453 1.00 96.19 79 LEU A O 1
ATOM 637 N N . ARG A 1 80 ? -16.740 -3.490 18.495 1.00 96.69 80 ARG A N 1
ATOM 638 C CA . ARG A 1 80 ? -16.558 -4.494 17.448 1.00 96.69 80 ARG A CA 1
ATOM 639 C C . ARG A 1 80 ? -16.213 -3.866 16.102 1.00 96.69 80 ARG A C 1
ATOM 641 O O . ARG A 1 80 ? -15.280 -4.342 15.466 1.00 96.69 80 ARG A O 1
ATOM 648 N N . ILE A 1 81 ? -16.905 -2.798 15.706 1.00 95.94 81 ILE A N 1
ATOM 649 C CA . ILE A 1 81 ? -16.635 -2.079 14.452 1.00 95.94 81 ILE A CA 1
ATOM 650 C C . ILE A 1 81 ? -15.185 -1.578 14.430 1.00 95.94 81 ILE A C 1
ATOM 652 O O . ILE A 1 81 ? -14.468 -1.835 13.466 1.00 95.94 81 ILE A O 1
ATOM 656 N N . MET A 1 82 ? -14.717 -0.941 15.509 1.00 96.31 82 MET A N 1
ATOM 657 C CA . MET A 1 82 ? -13.333 -0.455 15.599 1.00 96.31 82 MET A CA 1
ATOM 658 C C . MET A 1 82 ? -12.307 -1.599 15.553 1.00 96.31 82 MET A C 1
ATOM 660 O O . MET A 1 82 ? -11.298 -1.501 14.855 1.00 96.31 82 MET A O 1
ATOM 664 N N . ASN A 1 83 ? -12.570 -2.707 16.254 1.00 97.31 83 ASN A N 1
ATOM 665 C CA . ASN A 1 83 ? -11.705 -3.889 16.216 1.00 97.31 83 ASN A CA 1
ATOM 666 C C . ASN A 1 83 ? -11.668 -4.544 14.831 1.00 97.31 83 ASN A C 1
ATOM 668 O O . ASN A 1 83 ? -10.606 -4.981 14.396 1.00 97.31 83 ASN A O 1
ATOM 672 N N . ASP A 1 84 ? -12.791 -4.593 14.115 1.00 97.69 84 ASP A N 1
ATOM 673 C CA . ASP A 1 84 ? -12.815 -5.110 12.750 1.00 97.69 84 ASP A CA 1
ATOM 674 C C . ASP A 1 84 ? -12.006 -4.194 11.813 1.00 97.69 84 ASP A C 1
ATOM 676 O O . ASP A 1 84 ? -11.222 -4.705 11.017 1.00 97.69 84 ASP A O 1
ATOM 680 N N . GLN A 1 85 ? -12.075 -2.862 11.956 1.00 97.62 85 GLN A N 1
ATOM 681 C CA . GLN A 1 85 ? -11.209 -1.947 11.192 1.00 97.62 85 GLN A CA 1
ATOM 682 C C . GLN A 1 85 ? -9.714 -2.210 11.449 1.00 97.62 85 GLN A C 1
ATOM 684 O O . GLN A 1 85 ? -8.940 -2.290 10.495 1.00 97.62 85 GLN A O 1
ATOM 689 N N . LEU A 1 86 ? -9.312 -2.419 12.711 1.00 97.62 86 LEU A N 1
ATOM 690 C CA . LEU A 1 86 ? -7.935 -2.792 13.070 1.00 97.62 86 LEU A CA 1
ATOM 691 C C . LEU A 1 86 ? -7.526 -4.145 12.470 1.00 97.62 86 LEU A C 1
ATOM 693 O O . LEU A 1 86 ? -6.450 -4.273 11.893 1.00 97.62 86 LEU A O 1
ATOM 697 N N . MET A 1 87 ? -8.383 -5.159 12.592 1.00 96.88 87 MET A N 1
ATOM 698 C CA . MET A 1 87 ? -8.106 -6.517 12.121 1.00 96.88 87 MET A CA 1
ATOM 699 C C . MET A 1 87 ? -8.014 -6.598 10.593 1.00 96.88 87 MET A C 1
ATOM 701 O O . MET A 1 87 ? -7.194 -7.344 10.052 1.00 96.88 87 MET A O 1
ATOM 705 N N . PHE A 1 88 ? -8.886 -5.879 9.886 1.00 97.69 88 PHE A N 1
ATOM 706 C CA . PHE A 1 88 ? -8.971 -5.935 8.430 1.00 97.69 88 PHE A CA 1
ATOM 707 C C . PHE A 1 88 ? -7.993 -4.996 7.722 1.00 97.69 88 PHE A C 1
ATOM 709 O O . PHE A 1 88 ? -7.776 -5.190 6.526 1.00 97.69 88 PHE A O 1
ATOM 716 N N . LEU A 1 89 ? -7.353 -4.059 8.434 1.00 98.00 89 LEU A N 1
ATOM 717 C CA . LEU A 1 89 ? -6.350 -3.156 7.864 1.00 98.00 89 LEU A CA 1
ATOM 718 C C . LEU A 1 89 ? -5.249 -3.915 7.111 1.00 98.00 89 LEU A C 1
ATOM 720 O O . LEU A 1 89 ? -4.976 -3.608 5.955 1.00 98.00 89 LEU A O 1
ATOM 724 N N . GLU A 1 90 ? -4.674 -4.956 7.719 1.00 97.25 90 GLU A N 1
ATOM 725 C CA . GLU A 1 90 ? -3.616 -5.754 7.081 1.00 97.25 90 GLU A CA 1
ATOM 726 C C . GLU A 1 90 ? -4.111 -6.430 5.792 1.00 97.25 90 GLU A C 1
ATOM 728 O O . GLU A 1 90 ? -3.408 -6.510 4.786 1.00 97.25 90 GLU A O 1
ATOM 733 N N . ARG A 1 91 ? -5.375 -6.875 5.781 1.00 97.31 91 ARG A N 1
ATOM 734 C CA . ARG A 1 91 ? -5.976 -7.509 4.598 1.00 97.31 91 ARG A CA 1
ATOM 735 C C . ARG A 1 91 ? -6.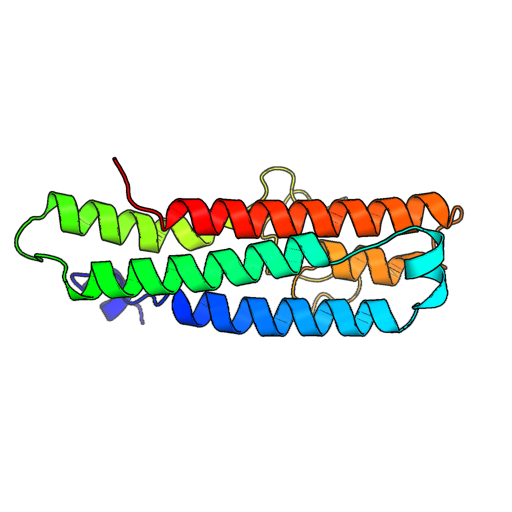207 -6.521 3.460 1.00 97.31 91 ARG A C 1
ATOM 737 O O . ARG A 1 91 ? -6.266 -6.950 2.312 1.00 97.31 91 ARG A O 1
ATOM 744 N N . ALA A 1 92 ? -6.320 -5.228 3.753 1.00 97.69 92 ALA A N 1
ATOM 745 C CA . ALA A 1 92 ? -6.494 -4.200 2.736 1.00 97.69 92 ALA A CA 1
ATOM 746 C C . ALA A 1 92 ? -5.246 -4.020 1.852 1.00 97.69 92 ALA A C 1
ATOM 748 O O . ALA A 1 92 ? -5.351 -3.479 0.755 1.00 97.69 92 ALA A O 1
ATOM 749 N N . PHE A 1 93 ? -4.084 -4.522 2.284 1.00 98.19 93 PHE A N 1
ATOM 750 C CA . PHE A 1 93 ? -2.848 -4.517 1.499 1.00 98.19 93 PHE A CA 1
ATOM 751 C C . PHE A 1 93 ? -2.663 -5.751 0.599 1.00 98.19 93 PHE A C 1
ATOM 753 O O . PHE A 1 93 ? -1.587 -5.933 0.020 1.00 98.19 93 PHE A O 1
ATOM 760 N N . ILE A 1 94 ? -3.683 -6.606 0.480 1.00 98.06 94 ILE A N 1
ATOM 761 C CA . ILE A 1 94 ? -3.657 -7.830 -0.324 1.00 98.06 94 ILE A CA 1
ATOM 762 C C . ILE A 1 94 ? -4.298 -7.576 -1.693 1.00 98.06 94 ILE A C 1
ATOM 764 O O . ILE A 1 94 ? -5.511 -7.407 -1.795 1.00 98.06 94 ILE A O 1
ATOM 768 N N . ASP A 1 95 ? -3.494 -7.627 -2.754 1.00 97.38 95 ASP A N 1
ATOM 769 C CA . ASP A 1 95 ? -3.974 -7.633 -4.137 1.00 97.38 95 ASP A CA 1
ATOM 770 C C . ASP A 1 95 ? -4.391 -9.064 -4.537 1.00 97.38 95 ASP A C 1
ATOM 772 O O . ASP A 1 95 ? -3.554 -9.977 -4.520 1.00 97.38 95 ASP A O 1
ATOM 776 N N . PRO A 1 96 ? -5.664 -9.311 -4.905 1.00 96.19 96 PRO A N 1
ATOM 777 C CA . PRO A 1 96 ? -6.126 -10.641 -5.298 1.00 96.19 96 PRO A CA 1
ATOM 778 C C . PRO A 1 96 ? -5.402 -11.214 -6.525 1.00 96.19 96 PRO A C 1
ATOM 780 O O . PRO A 1 96 ? -5.353 -12.438 -6.659 1.00 96.19 96 PRO A O 1
ATOM 783 N N . LEU A 1 97 ? -4.841 -10.369 -7.397 1.00 95.94 97 LEU A N 1
ATOM 784 C CA . LEU A 1 97 ? -4.097 -10.803 -8.584 1.00 95.94 97 LEU A CA 1
ATOM 785 C C . LEU A 1 97 ? -2.676 -11.276 -8.251 1.00 95.94 97 LEU A C 1
ATOM 787 O O . LEU A 1 97 ? -2.094 -12.059 -9.001 1.00 95.94 97 LEU A O 1
ATOM 791 N N . GLY A 1 98 ? -2.139 -10.855 -7.106 1.00 94.00 98 GLY A N 1
ATOM 792 C CA . GLY A 1 98 ? -0.760 -11.119 -6.726 1.00 94.00 98 GLY A CA 1
ATOM 793 C C . GLY A 1 98 ? 0.267 -10.331 -7.537 1.00 94.00 98 GLY A C 1
ATOM 794 O O . GLY A 1 98 ? -0.053 -9.514 -8.399 1.00 94.00 98 GLY A O 1
ATOM 795 N N . LEU A 1 99 ? 1.538 -10.575 -7.233 1.00 93.31 99 LEU A N 1
ATOM 796 C CA . LEU A 1 99 ? 2.651 -9.989 -7.968 1.00 93.31 99 LEU A CA 1
ATOM 797 C C . LEU A 1 99 ? 2.794 -10.635 -9.358 1.00 93.31 99 LEU A C 1
ATOM 799 O O . LEU A 1 99 ? 2.407 -11.797 -9.531 1.00 93.31 99 LEU A O 1
ATOM 803 N N . PRO A 1 100 ? 3.396 -9.924 -10.334 1.00 92.12 100 PRO A N 1
ATOM 804 C CA . PRO A 1 100 ? 3.698 -10.486 -11.650 1.00 92.12 100 PRO A CA 1
ATOM 805 C C . PRO A 1 100 ? 4.377 -11.854 -11.540 1.00 92.12 100 PRO A C 1
ATOM 807 O O . PRO A 1 100 ? 5.291 -12.038 -10.726 1.00 92.12 100 PRO A O 1
ATOM 810 N N . ASP A 1 101 ? 3.855 -12.815 -12.306 1.00 90.69 101 ASP A N 1
ATOM 811 C CA . ASP A 1 101 ? 4.284 -14.220 -12.370 1.00 90.69 101 ASP A CA 1
ATOM 812 C C . ASP A 1 101 ? 4.258 -14.985 -11.031 1.00 90.69 101 ASP A C 1
ATOM 814 O O . ASP A 1 101 ? 4.781 -16.096 -10.913 1.00 90.69 101 ASP A O 1
ATOM 818 N N . ARG A 1 102 ? 3.638 -14.409 -9.991 1.00 92.25 102 ARG A N 1
ATOM 819 C CA . ARG A 1 102 ? 3.670 -14.916 -8.614 1.00 92.25 102 ARG A CA 1
ATOM 820 C C . ARG A 1 102 ? 2.323 -14.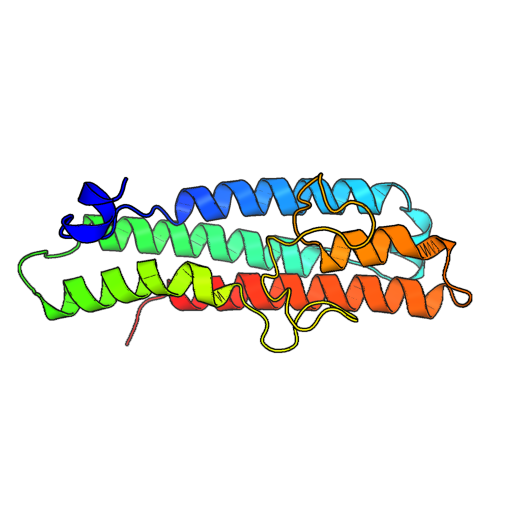713 -7.894 1.00 92.25 102 ARG A C 1
ATOM 822 O O . ARG A 1 102 ? 2.245 -13.971 -6.911 1.00 92.25 102 ARG A O 1
ATOM 829 N N . PRO A 1 103 ? 1.265 -15.449 -8.284 1.00 93.75 103 PRO A N 1
ATOM 830 C CA . PRO A 1 103 ? -0.113 -15.222 -7.815 1.00 93.75 103 PRO A CA 1
ATOM 831 C C . PRO A 1 103 ? -0.351 -15.509 -6.319 1.00 93.75 103 PRO A C 1
ATOM 833 O O . PRO A 1 103 ? -1.401 -15.172 -5.761 1.00 93.75 103 PRO A O 1
ATOM 836 N N . PHE A 1 104 ? 0.600 -16.164 -5.648 1.00 94.81 104 PHE A N 1
ATOM 837 C CA . PHE A 1 104 ? 0.533 -16.452 -4.212 1.00 94.81 104 PHE A CA 1
ATOM 838 C C . PHE A 1 104 ? 1.178 -15.364 -3.344 1.00 94.81 104 PHE A C 1
ATOM 840 O O . PHE A 1 104 ? 0.856 -15.274 -2.161 1.00 94.81 104 PHE A O 1
ATOM 847 N N . TYR A 1 105 ? 2.033 -14.506 -3.910 1.00 94.38 105 TYR A N 1
ATOM 848 C CA . TYR A 1 105 ? 2.549 -13.331 -3.209 1.00 94.38 105 TYR A CA 1
ATOM 849 C C . TYR A 1 105 ? 1.637 -12.150 -3.501 1.00 94.38 105 TYR A C 1
ATOM 851 O O . TYR A 1 105 ? 1.702 -11.554 -4.569 1.00 94.38 105 TYR A O 1
ATOM 859 N N . ARG A 1 106 ? 0.744 -11.860 -2.556 1.00 96.44 106 ARG A N 1
ATOM 860 C CA . ARG A 1 106 ? -0.354 -10.901 -2.749 1.00 96.44 106 ARG A CA 1
ATOM 861 C C . ARG A 1 106 ? -0.208 -9.611 -1.976 1.00 96.44 106 ARG A C 1
ATOM 863 O O . ARG A 1 106 ? -0.910 -8.648 -2.244 1.00 96.44 106 ARG A O 1
ATOM 870 N N . HIS A 1 107 ? 0.680 -9.595 -0.999 1.00 97.19 107 HIS A N 1
ATOM 871 C CA . HIS A 1 107 ? 0.835 -8.437 -0.155 1.00 97.19 107 HIS A CA 1
ATOM 872 C C . HIS A 1 107 ? 1.660 -7.368 -0.888 1.00 97.19 107 HIS A C 1
ATOM 874 O O . HIS A 1 107 ? 2.833 -7.561 -1.199 1.00 97.19 107 HIS A O 1
ATOM 880 N N . VAL A 1 108 ? 1.031 -6.221 -1.157 1.00 97.38 108 VAL A N 1
ATOM 881 C CA . VAL A 1 108 ? 1.589 -5.148 -2.002 1.00 97.38 108 VAL A CA 1
ATOM 882 C C . VAL A 1 108 ? 2.736 -4.410 -1.314 1.00 97.38 108 VAL A C 1
ATOM 884 O O . VAL A 1 108 ? 3.666 -3.967 -1.980 1.00 97.38 108 VAL A O 1
ATOM 887 N N . ILE A 1 109 ? 2.692 -4.289 0.017 1.00 96.88 109 ILE A N 1
ATOM 888 C CA . ILE A 1 109 ? 3.776 -3.667 0.796 1.00 96.88 109 ILE A CA 1
ATOM 889 C C . ILE A 1 109 ? 4.924 -4.646 1.060 1.00 96.88 109 ILE A C 1
ATOM 891 O O . ILE A 1 109 ? 6.074 -4.252 0.907 1.00 96.88 109 ILE A O 1
ATOM 895 N N . TYR A 1 110 ? 4.630 -5.904 1.410 1.00 93.31 110 TYR A N 1
ATOM 896 C CA . TYR A 1 110 ? 5.616 -6.901 1.821 1.00 93.31 110 TYR A CA 1
ATOM 897 C C . TYR A 1 110 ? 5.546 -8.160 0.965 1.00 93.31 110 TYR A C 1
ATOM 899 O O . TYR A 1 110 ? 4.580 -8.910 1.025 1.00 93.31 110 TYR A O 1
ATOM 907 N N . ALA A 1 111 ? 6.612 -8.480 0.246 1.00 90.00 111 ALA A N 1
ATOM 908 C CA . ALA A 1 111 ? 6.802 -9.827 -0.275 1.00 90.00 111 ALA A CA 1
ATOM 909 C C . ALA A 1 111 ? 8.292 -10.084 -0.506 1.00 90.00 111 ALA A C 1
ATOM 911 O O . ALA A 1 111 ? 9.068 -9.134 -0.627 1.00 90.00 111 ALA A O 1
ATOM 912 N N . PRO A 1 112 ? 8.713 -11.354 -0.613 1.00 85.81 112 PRO A N 1
ATOM 913 C CA . PRO A 1 112 ? 10.036 -11.663 -1.131 1.00 85.81 112 PRO A CA 1
ATOM 914 C C . PRO A 1 112 ? 10.206 -11.027 -2.517 1.00 85.81 112 PRO A C 1
ATOM 916 O O . PRO A 1 112 ? 9.344 -11.207 -3.385 1.00 85.81 112 PRO A O 1
ATOM 919 N N . SER A 1 113 ? 11.308 -10.309 -2.741 1.00 79.88 113 SER A N 1
ATOM 920 C CA . SER A 1 113 ? 11.651 -9.852 -4.091 1.00 79.88 113 SER A CA 1
ATOM 921 C C . SER A 1 113 ? 11.874 -11.066 -4.995 1.00 79.88 113 SER A C 1
ATOM 923 O O . SER A 1 113 ? 12.303 -12.137 -4.548 1.00 79.88 113 SER A O 1
ATOM 925 N N . SER A 1 114 ? 11.571 -10.907 -6.283 1.00 81.00 114 SER A N 1
ATOM 926 C CA . SER A 1 114 ? 11.893 -11.921 -7.290 1.00 81.00 114 SER A CA 1
ATOM 927 C C . SER A 1 114 ? 13.406 -12.158 -7.422 1.00 81.00 114 SER A C 1
ATOM 929 O O . SER A 1 114 ? 13.825 -13.289 -7.675 1.00 81.00 114 SER A O 1
ATOM 931 N N . HIS A 1 115 ? 14.211 -11.128 -7.137 1.00 78.62 115 HIS A N 1
ATOM 932 C CA . HIS A 1 115 ? 15.667 -11.107 -7.303 1.00 78.62 115 HIS A CA 1
ATOM 933 C C . HIS A 1 115 ? 16.434 -11.381 -6.005 1.00 78.62 115 HIS A C 1
ATOM 935 O O . HIS A 1 115 ? 17.557 -11.880 -6.039 1.00 78.62 115 HIS A O 1
ATOM 941 N N . ASN A 1 116 ? 15.830 -11.111 -4.844 1.00 73.94 116 ASN A N 1
ATOM 942 C CA . ASN A 1 116 ? 16.410 -11.449 -3.545 1.00 73.94 116 ASN A CA 1
ATOM 943 C C . ASN A 1 116 ? 15.333 -11.905 -2.554 1.00 73.94 116 ASN A C 1
ATOM 945 O O . ASN A 1 116 ? 14.640 -11.102 -1.936 1.00 73.94 116 ASN A O 1
ATOM 949 N N . LYS A 1 117 ? 15.219 -13.223 -2.364 1.00 75.25 117 LYS A N 1
ATOM 950 C CA . LYS A 1 117 ? 14.211 -13.814 -1.469 1.00 75.25 117 LYS A CA 1
ATOM 951 C C . LYS A 1 117 ? 14.543 -13.674 0.023 1.00 75.25 117 LYS A C 1
ATOM 953 O O . LYS A 1 117 ? 13.672 -13.941 0.845 1.00 75.25 117 LYS A O 1
ATOM 958 N N . TYR A 1 118 ? 15.776 -13.292 0.371 1.00 61.62 118 TYR A N 1
ATOM 959 C CA . TYR A 1 118 ? 16.236 -13.158 1.760 1.00 61.62 118 TYR A CA 1
ATOM 960 C C . TYR A 1 118 ? 16.168 -11.718 2.274 1.00 61.62 118 TYR A C 1
ATOM 962 O O . TYR A 1 118 ? 15.848 -11.505 3.441 1.00 61.62 118 TYR A O 1
ATOM 970 N N . ALA A 1 119 ? 16.439 -10.730 1.420 1.00 61.66 119 ALA A N 1
ATOM 971 C CA . ALA A 1 119 ? 16.158 -9.337 1.737 1.00 61.66 119 ALA A CA 1
ATOM 972 C C . ALA A 1 119 ? 14.679 -9.075 1.441 1.00 61.66 119 ALA A C 1
ATOM 974 O O . ALA A 1 119 ? 14.284 -8.957 0.285 1.00 61.66 119 ALA A O 1
ATOM 975 N N . GLY A 1 120 ? 13.839 -9.037 2.478 1.00 64.31 120 GLY A N 1
ATOM 976 C CA . GLY A 1 120 ? 12.477 -8.536 2.318 1.00 64.31 120 GLY A CA 1
ATOM 977 C C . GLY A 1 120 ? 12.539 -7.108 1.780 1.00 64.31 120 GLY A C 1
ATOM 978 O O . GLY A 1 120 ? 13.112 -6.233 2.429 1.00 64.31 120 GLY A O 1
ATOM 979 N N . GLU A 1 121 ? 11.983 -6.882 0.592 1.00 80.00 121 GLU A N 1
ATOM 980 C CA . GLU A 1 121 ? 11.890 -5.552 -0.003 1.00 80.00 121 GLU A CA 1
ATOM 981 C C . GLU A 1 121 ? 10.466 -5.027 0.149 1.00 80.00 121 GLU A C 1
ATOM 983 O O . GLU A 1 121 ? 9.487 -5.769 0.021 1.00 80.00 121 GLU A O 1
ATOM 988 N N . SER A 1 122 ? 10.356 -3.737 0.455 1.00 91.12 122 SER A N 1
ATOM 989 C CA . SER A 1 122 ? 9.073 -3.053 0.484 1.00 91.12 122 SER A CA 1
ATOM 990 C C . SER A 1 122 ? 8.670 -2.619 -0.921 1.00 91.12 122 SER A C 1
ATOM 992 O O . SER A 1 122 ? 9.524 -2.308 -1.751 1.00 91.12 122 SER A O 1
ATOM 994 N N . PHE A 1 123 ? 7.364 -2.612 -1.193 1.00 96.19 123 PHE A N 1
ATOM 995 C CA . PHE A 1 123 ? 6.826 -2.407 -2.543 1.00 96.19 123 PHE A CA 1
ATOM 996 C C . PHE A 1 123 ? 7.510 -3.304 -3.599 1.00 96.19 123 PHE A C 1
ATOM 998 O O . PHE A 1 123 ? 8.021 -2.800 -4.605 1.00 96.19 123 PHE A O 1
ATOM 1005 N N . PRO A 1 124 ? 7.522 -4.638 -3.401 1.00 95.00 124 PRO A N 1
ATOM 1006 C CA . PRO A 1 124 ? 8.247 -5.591 -4.244 1.00 95.00 124 PRO A CA 1
ATOM 1007 C C . PRO A 1 124 ? 7.889 -5.483 -5.729 1.00 95.00 124 PRO A C 1
ATOM 1009 O O . PRO A 1 124 ? 8.765 -5.636 -6.568 1.00 95.00 124 PRO A O 1
ATOM 1012 N N . GLY A 1 125 ? 6.637 -5.152 -6.069 1.00 95.50 125 GLY A N 1
ATOM 1013 C CA . GLY A 1 125 ? 6.233 -4.924 -7.459 1.00 95.50 125 GLY A CA 1
ATOM 1014 C C . GLY A 1 125 ? 7.003 -3.780 -8.125 1.00 95.50 125 GLY A C 1
ATOM 1015 O O . GLY A 1 125 ? 7.506 -3.943 -9.232 1.00 95.50 125 GLY A O 1
ATOM 1016 N N . ILE A 1 126 ? 7.161 -2.644 -7.434 1.00 96.75 126 ILE A N 1
ATOM 1017 C CA . ILE A 1 126 ? 7.938 -1.502 -7.942 1.00 96.75 126 ILE A CA 1
ATOM 1018 C C . ILE A 1 126 ? 9.427 -1.856 -7.968 1.00 96.75 126 ILE A C 1
ATOM 1020 O O . ILE A 1 126 ? 10.112 -1.547 -8.939 1.00 96.75 126 ILE A O 1
ATOM 1024 N N . TYR A 1 127 ? 9.923 -2.508 -6.913 1.00 95.12 127 TYR A N 1
ATOM 1025 C CA . TYR A 1 127 ? 11.326 -2.903 -6.810 1.00 95.12 127 TYR A CA 1
ATOM 1026 C C . TYR A 1 127 ? 11.742 -3.825 -7.957 1.00 95.12 127 TYR A C 1
ATOM 1028 O O . TYR A 1 127 ? 12.724 -3.547 -8.640 1.00 95.12 127 TYR A O 1
ATOM 1036 N N . ASP A 1 128 ? 10.981 -4.896 -8.186 1.00 93.62 128 ASP A N 1
ATOM 1037 C CA . ASP A 1 128 ? 11.269 -5.876 -9.230 1.00 93.62 128 ASP A CA 1
ATOM 1038 C C . ASP A 1 128 ? 11.185 -5.220 -10.620 1.00 93.62 128 ASP A C 1
ATOM 1040 O O . ASP A 1 128 ? 12.096 -5.379 -11.429 1.00 93.62 128 ASP A O 1
ATOM 1044 N N . ALA A 1 129 ? 10.172 -4.374 -10.859 1.00 94.62 129 ALA A N 1
ATOM 1045 C CA . ALA A 1 129 ? 10.052 -3.622 -12.108 1.00 94.62 129 ALA A CA 1
ATOM 1046 C C . ALA A 1 129 ? 11.248 -2.686 -12.358 1.00 94.62 129 ALA A C 1
ATOM 1048 O O . ALA A 1 129 ? 11.737 -2.618 -13.483 1.00 94.62 129 ALA A O 1
ATOM 1049 N N . LEU A 1 130 ? 11.739 -1.987 -11.324 1.00 93.75 130 LEU A N 1
ATOM 1050 C CA . LEU A 1 130 ? 12.930 -1.133 -11.412 1.00 93.75 130 LEU A CA 1
ATOM 1051 C C . LEU A 1 130 ? 14.217 -1.940 -11.619 1.00 93.75 130 LEU A C 1
ATOM 1053 O O . LEU A 1 130 ? 15.132 -1.462 -12.282 1.00 93.75 130 LEU A O 1
ATOM 1057 N N . PHE A 1 131 ? 14.308 -3.143 -11.057 1.00 91.12 131 PHE A N 1
ATOM 1058 C CA . PHE A 1 131 ? 15.474 -4.007 -11.226 1.00 91.12 131 PHE A CA 1
ATOM 1059 C C . PHE A 1 131 ? 15.581 -4.532 -12.666 1.00 91.12 131 PHE A C 1
ATOM 1061 O O . PHE A 1 131 ? 16.667 -4.556 -13.248 1.00 91.12 131 PHE A O 1
ATOM 1068 N N . ASP A 1 132 ? 14.444 -4.875 -13.274 1.00 90.06 132 ASP A N 1
ATOM 1069 C CA . ASP A 1 132 ? 14.376 -5.463 -14.614 1.00 90.06 132 ASP A CA 1
ATOM 1070 C C . ASP A 1 132 ? 14.434 -4.443 -15.768 1.00 90.06 132 ASP A C 1
ATOM 1072 O O . ASP A 1 132 ? 14.429 -4.830 -16.936 1.00 90.06 132 ASP A O 1
ATOM 1076 N N . ILE A 1 133 ? 14.554 -3.137 -15.500 1.00 90.88 133 ILE A N 1
ATOM 1077 C CA . ILE A 1 133 ? 14.539 -2.115 -16.569 1.00 90.88 133 ILE A CA 1
ATOM 1078 C C . ILE A 1 133 ? 15.655 -2.278 -17.607 1.00 90.88 133 ILE A C 1
ATOM 1080 O O . ILE A 1 133 ? 15.477 -1.895 -18.759 1.00 90.88 133 ILE A O 1
ATOM 1084 N N . THR A 1 134 ? 16.802 -2.840 -17.213 1.00 84.12 134 THR A N 1
ATOM 1085 C CA . THR A 1 134 ? 17.954 -3.045 -18.110 1.00 84.12 134 THR A CA 1
ATOM 1086 C C . THR A 1 134 ? 17.938 -4.401 -18.812 1.00 84.12 134 THR A C 1
ATOM 1088 O O . THR A 1 134 ? 18.635 -4.575 -19.810 1.00 84.12 134 THR A O 1
ATOM 1091 N N . SER A 1 135 ? 17.155 -5.362 -18.311 1.00 81.44 135 SER A N 1
ATOM 1092 C CA . SER A 1 135 ? 17.054 -6.716 -18.870 1.00 81.44 135 SER A CA 1
ATOM 1093 C C . SER A 1 135 ? 15.964 -6.833 -19.942 1.00 81.44 135 SER A C 1
ATOM 1095 O O . SER A 1 135 ? 15.954 -7.793 -20.715 1.00 81.44 135 SER A O 1
ATOM 1097 N N . LYS A 1 136 ? 15.052 -5.858 -20.018 1.00 83.31 136 LYS A N 1
ATOM 1098 C CA . LYS A 1 136 ? 13.957 -5.811 -20.993 1.00 83.31 136 LYS A CA 1
ATOM 1099 C C . LYS A 1 136 ? 14.429 -5.311 -22.361 1.00 83.31 136 LYS A C 1
ATOM 1101 O O . LYS A 1 136 ? 15.162 -4.333 -22.465 1.00 83.31 136 LYS A O 1
ATOM 1106 N N . ALA A 1 137 ? 13.955 -5.974 -23.418 1.00 85.50 137 ALA A N 1
ATOM 1107 C CA . ALA A 1 137 ? 14.289 -5.630 -24.802 1.00 85.50 137 ALA A CA 1
ATOM 1108 C C . ALA A 1 137 ? 13.662 -4.301 -25.260 1.00 85.50 137 ALA A C 1
ATOM 1110 O O . ALA A 1 137 ? 14.281 -3.581 -26.042 1.00 85.50 137 ALA A O 1
ATOM 1111 N N . ASP A 1 138 ? 12.461 -3.973 -24.767 1.00 92.25 138 ASP A N 1
ATOM 1112 C CA . ASP A 1 138 ? 11.797 -2.688 -24.994 1.00 92.25 138 ASP A CA 1
ATOM 1113 C C . ASP A 1 138 ? 11.822 -1.836 -23.708 1.00 92.25 138 ASP A C 1
ATOM 1115 O O . ASP A 1 138 ? 11.098 -2.133 -22.748 1.00 92.25 138 ASP A O 1
ATOM 1119 N N . PRO A 1 139 ? 12.623 -0.754 -23.670 1.00 91.56 139 PRO A N 1
ATOM 1120 C CA . PRO A 1 139 ? 12.641 0.178 -22.547 1.00 91.56 139 PRO A CA 1
ATOM 1121 C C . PRO A 1 139 ? 11.270 0.804 -22.253 1.00 91.56 139 PRO A C 1
ATOM 1123 O O . PRO A 1 139 ? 10.947 1.057 -21.095 1.00 91.56 139 PRO A O 1
ATOM 1126 N N . SER A 1 140 ? 10.445 1.046 -23.275 1.00 92.94 140 SER A N 1
ATOM 1127 C CA . SER A 1 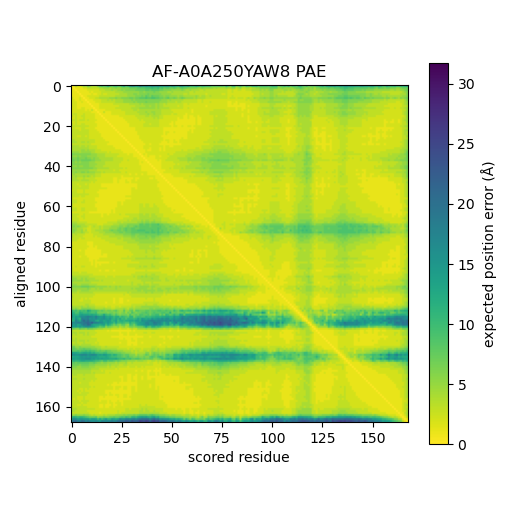140 ? 9.122 1.654 -23.103 1.00 92.94 140 SER A CA 1
ATOM 1128 C C . SER A 1 140 ? 8.189 0.743 -22.306 1.00 92.94 140 SER A C 1
ATOM 1130 O O . SER A 1 140 ? 7.513 1.198 -21.379 1.00 92.94 140 SER A O 1
ATOM 1132 N N . GLU A 1 141 ? 8.205 -0.556 -22.613 1.00 94.19 141 GLU A N 1
ATOM 1133 C CA . GLU A 1 141 ? 7.457 -1.579 -21.879 1.00 94.19 141 GLU A CA 1
ATOM 1134 C C . GLU A 1 141 ? 7.952 -1.693 -20.429 1.00 94.19 141 GLU A C 1
ATOM 1136 O O . GLU A 1 141 ? 7.147 -1.730 -19.496 1.00 94.19 141 GLU A O 1
ATOM 1141 N N . ALA A 1 142 ? 9.271 -1.660 -20.217 1.00 95.12 142 ALA A N 1
ATOM 1142 C CA . ALA A 1 142 ? 9.856 -1.725 -18.880 1.00 95.12 142 ALA A CA 1
ATOM 1143 C C . ALA A 1 142 ? 9.391 -0.567 -17.982 1.00 95.12 142 ALA A C 1
ATOM 1145 O O . ALA A 1 142 ? 8.926 -0.772 -16.858 1.00 95.12 142 ALA A O 1
ATOM 1146 N N . TRP A 1 143 ? 9.442 0.664 -18.495 1.00 96.50 143 TRP A N 1
ATOM 1147 C CA . TRP A 1 143 ? 8.982 1.842 -17.758 1.00 96.50 143 TRP A CA 1
ATOM 1148 C C . TRP A 1 143 ? 7.454 1.921 -17.646 1.00 96.50 143 TRP A C 1
ATOM 1150 O O . TRP A 1 143 ? 6.936 2.525 -16.701 1.00 96.50 143 TRP A O 1
ATOM 1160 N N . ALA A 1 144 ? 6.707 1.299 -18.563 1.00 96.62 144 ALA A N 1
ATOM 1161 C CA . ALA A 1 144 ? 5.267 1.116 -18.411 1.00 96.62 144 ALA A CA 1
ATOM 1162 C C . ALA A 1 144 ? 4.935 0.202 -17.220 1.00 96.62 144 ALA A C 1
ATOM 1164 O O . ALA A 1 144 ? 4.031 0.531 -16.450 1.00 96.62 144 ALA A O 1
ATOM 1165 N N . GLU A 1 145 ? 5.700 -0.872 -17.009 1.00 96.44 145 GLU A N 1
ATOM 1166 C CA . GLU A 1 145 ? 5.521 -1.757 -15.854 1.00 96.44 145 GLU A CA 1
ATOM 1167 C C . GLU A 1 145 ? 5.827 -1.041 -14.531 1.00 96.44 145 GLU A C 1
ATOM 1169 O O . GLU A 1 145 ? 5.036 -1.131 -13.592 1.00 96.44 145 GLU A O 1
ATOM 1174 N N . VAL A 1 146 ? 6.892 -0.232 -14.471 1.00 97.31 146 VAL A N 1
ATOM 1175 C CA . VAL A 1 146 ? 7.186 0.609 -13.293 1.00 97.31 146 VAL A CA 1
ATOM 1176 C C . VAL A 1 146 ? 5.999 1.524 -12.966 1.00 97.31 146 VAL A C 1
ATOM 1178 O O . VAL A 1 146 ? 5.528 1.551 -11.827 1.00 97.31 146 VAL A O 1
ATOM 1181 N N . LYS A 1 147 ? 5.447 2.228 -13.966 1.00 98.06 147 LYS A N 1
ATOM 1182 C CA . LYS A 1 147 ? 4.260 3.088 -13.782 1.00 98.06 147 LYS A CA 1
ATOM 1183 C C . LYS A 1 147 ? 3.042 2.303 -13.297 1.00 98.06 147 LYS A C 1
ATOM 1185 O O . LYS A 1 147 ? 2.298 2.784 -12.436 1.00 98.06 147 LYS A O 1
ATOM 1190 N N . ARG A 1 148 ? 2.833 1.098 -13.834 1.00 97.88 148 ARG A N 1
ATOM 1191 C CA . ARG A 1 148 ? 1.727 0.220 -13.440 1.00 97.88 148 ARG A CA 1
ATOM 1192 C C . ARG A 1 148 ? 1.845 -0.179 -11.971 1.00 97.88 148 ARG A C 1
ATOM 1194 O O . ARG A 1 148 ? 0.875 -0.044 -11.231 1.00 97.88 148 ARG A O 1
ATOM 1201 N N . GLN A 1 149 ? 3.031 -0.592 -11.535 1.00 98.00 149 GLN A N 1
ATOM 1202 C CA . GLN A 1 149 ? 3.282 -1.007 -10.154 1.00 98.00 149 GLN A CA 1
ATOM 1203 C C . GLN A 1 149 ? 3.168 0.152 -9.161 1.00 98.00 149 GLN A C 1
ATOM 1205 O O . GLN A 1 149 ? 2.580 -0.018 -8.094 1.00 98.00 149 GLN A O 1
ATOM 1210 N N . ILE A 1 150 ? 3.632 1.353 -9.528 1.00 98.50 150 ILE A N 1
ATOM 1211 C CA . ILE A 1 150 ? 3.407 2.566 -8.724 1.00 98.50 150 ILE A CA 1
ATOM 1212 C C . ILE A 1 150 ? 1.906 2.834 -8.569 1.00 98.50 150 ILE A C 1
ATOM 1214 O O . ILE A 1 150 ? 1.442 3.127 -7.469 1.00 98.50 150 ILE A O 1
ATOM 1218 N N . SER A 1 151 ? 1.133 2.690 -9.648 1.00 98.50 151 SER A N 1
ATOM 1219 C CA . SER A 1 151 ? -0.320 2.898 -9.618 1.00 98.50 151 SER A CA 1
ATOM 1220 C C . SER A 1 151 ? -1.032 1.875 -8.726 1.00 98.50 151 SER A C 1
ATOM 1222 O O . SER A 1 151 ? -1.902 2.259 -7.948 1.00 98.50 151 SER A O 1
ATOM 1224 N N . ILE A 1 152 ? -0.636 0.598 -8.782 1.00 98.38 152 ILE A N 1
ATOM 1225 C CA . ILE A 1 152 ? -1.174 -0.463 -7.912 1.00 98.38 152 ILE A CA 1
ATOM 1226 C C . ILE A 1 152 ? -0.838 -0.183 -6.446 1.00 98.38 152 ILE A C 1
ATOM 1228 O O . ILE A 1 152 ? -1.718 -0.259 -5.588 1.00 98.38 152 ILE A O 1
ATOM 1232 N N . ALA A 1 153 ? 0.408 0.194 -6.150 1.00 98.50 153 ALA A N 1
ATOM 1233 C CA . ALA A 1 153 ? 0.829 0.542 -4.798 1.00 98.50 153 ALA A CA 1
ATOM 1234 C C . ALA A 1 153 ? 0.050 1.748 -4.254 1.00 98.50 153 ALA A C 1
ATOM 1236 O O . ALA A 1 153 ? -0.495 1.679 -3.153 1.00 98.50 153 ALA A O 1
ATOM 1237 N N . ALA A 1 154 ? -0.061 2.822 -5.040 1.00 98.69 154 ALA A N 1
ATOM 1238 C CA . ALA A 1 154 ? -0.813 4.017 -4.671 1.00 98.69 154 ALA A CA 1
ATOM 1239 C C . ALA A 1 154 ? -2.293 3.699 -4.417 1.00 98.69 154 ALA A C 1
ATOM 1241 O O . ALA A 1 154 ? -2.837 4.078 -3.379 1.00 98.69 154 ALA A O 1
ATOM 1242 N N . PHE A 1 155 ? -2.929 2.955 -5.327 1.00 98.50 155 PHE A N 1
ATOM 1243 C CA . PHE A 1 155 ? -4.312 2.508 -5.173 1.00 98.50 155 PHE A CA 1
ATOM 1244 C C . PHE A 1 155 ? -4.496 1.681 -3.899 1.00 98.50 155 PHE A C 1
ATOM 1246 O O . PHE A 1 155 ? -5.405 1.956 -3.122 1.00 98.50 155 PHE A O 1
ATOM 1253 N N . THR A 1 156 ? -3.616 0.711 -3.654 1.00 98.56 156 THR A N 1
ATOM 1254 C CA . THR A 1 156 ? -3.724 -0.193 -2.502 1.00 98.56 156 THR A CA 1
ATOM 1255 C C . THR A 1 156 ? -3.558 0.559 -1.184 1.00 98.56 156 THR A C 1
ATOM 1257 O O . THR A 1 156 ? -4.359 0.380 -0.271 1.00 98.56 156 THR A O 1
ATOM 1260 N N . VAL A 1 157 ? -2.572 1.459 -1.085 1.00 98.62 157 VAL A N 1
ATOM 1261 C CA . VAL A 1 157 ? -2.384 2.305 0.108 1.00 98.62 157 VAL A CA 1
ATOM 1262 C C . VAL A 1 157 ? -3.599 3.206 0.333 1.00 98.62 157 VAL A C 1
ATOM 1264 O O . VAL A 1 157 ? -4.068 3.348 1.461 1.00 98.62 157 VAL A O 1
ATOM 1267 N N . GLN A 1 158 ? -4.154 3.781 -0.734 1.00 98.56 158 GLN A N 1
ATOM 1268 C CA . GLN A 1 158 ? -5.340 4.626 -0.643 1.00 98.56 158 GLN A CA 1
ATOM 1269 C C . GLN A 1 158 ? -6.599 3.831 -0.256 1.00 98.56 158 GLN A C 1
ATOM 1271 O O . GLN A 1 158 ? -7.416 4.320 0.527 1.00 98.56 158 GLN A O 1
ATOM 1276 N N . ALA A 1 159 ? -6.759 2.611 -0.771 1.00 98.06 159 ALA A N 1
ATOM 1277 C CA . ALA A 1 159 ? -7.853 1.712 -0.419 1.00 98.06 159 ALA A CA 1
ATOM 1278 C C . ALA A 1 159 ? -7.759 1.270 1.049 1.00 98.06 159 ALA A C 1
ATOM 1280 O O . ALA A 1 159 ? -8.756 1.328 1.768 1.00 98.06 159 ALA A O 1
ATOM 1281 N N . ALA A 1 160 ? -6.555 0.933 1.521 1.00 98.19 160 ALA A N 1
ATOM 1282 C CA . ALA A 1 160 ? -6.287 0.635 2.926 1.00 98.19 160 ALA A CA 1
ATOM 1283 C C . ALA A 1 160 ? -6.558 1.837 3.841 1.00 98.19 160 ALA A C 1
ATOM 1285 O O . ALA A 1 160 ? -7.100 1.680 4.929 1.00 98.19 160 ALA A O 1
ATOM 1286 N N . ALA A 1 161 ? -6.274 3.062 3.394 1.00 97.94 161 ALA A N 1
ATOM 1287 C CA . ALA A 1 161 ? -6.679 4.252 4.139 1.00 97.94 161 ALA A CA 1
ATOM 1288 C C . ALA A 1 161 ? -8.213 4.339 4.266 1.00 97.94 161 ALA A C 1
ATOM 1290 O O . ALA A 1 161 ? -8.745 4.666 5.327 1.00 97.94 161 ALA A O 1
ATOM 1291 N N . GLY A 1 162 ? -8.941 3.985 3.203 1.00 96.94 162 GLY A N 1
ATOM 1292 C CA . GLY A 1 162 ? -10.404 3.934 3.195 1.00 96.94 162 GLY A CA 1
ATOM 1293 C C . GLY A 1 162 ? -10.990 3.017 4.273 1.00 96.94 162 GLY A C 1
ATOM 1294 O O . GLY A 1 162 ? -11.997 3.374 4.881 1.00 96.94 162 GLY A O 1
ATOM 1295 N N . THR A 1 163 ? -10.334 1.896 4.597 1.00 96.62 163 THR A N 1
ATOM 1296 C CA . THR A 1 163 ? -10.827 0.967 5.633 1.00 96.62 163 THR A CA 1
ATOM 1297 C C . THR A 1 163 ? -10.773 1.548 7.045 1.00 96.62 163 THR A C 1
ATOM 1299 O O . THR A 1 163 ? -11.474 1.055 7.924 1.00 96.62 163 THR A O 1
ATOM 1302 N N . LEU A 1 164 ? -9.978 2.599 7.267 1.00 96.50 164 LEU A N 1
ATOM 1303 C CA . LEU A 1 164 ? -9.848 3.319 8.539 1.00 96.50 164 LEU A CA 1
ATOM 1304 C C . LEU A 1 164 ? -10.697 4.596 8.603 1.00 96.50 164 LEU A C 1
ATOM 1306 O O . LEU A 1 164 ? -10.621 5.333 9.586 1.00 96.50 164 LEU A O 1
ATOM 1310 N N . SER A 1 165 ? -11.489 4.892 7.571 1.00 93.62 165 SER A N 1
ATOM 1311 C CA . SER A 1 165 ? -12.387 6.053 7.566 1.00 93.62 165 SER A CA 1
ATOM 1312 C C . SER A 1 165 ? -13.603 5.833 8.481 1.00 93.62 165 SER A C 1
ATOM 1314 O O . SER A 1 165 ? -13.774 4.765 9.076 1.00 93.62 165 SER A O 1
ATOM 1316 N N . GLU A 1 166 ? -14.418 6.867 8.690 1.00 86.94 166 GLU A N 1
ATOM 1317 C CA . GLU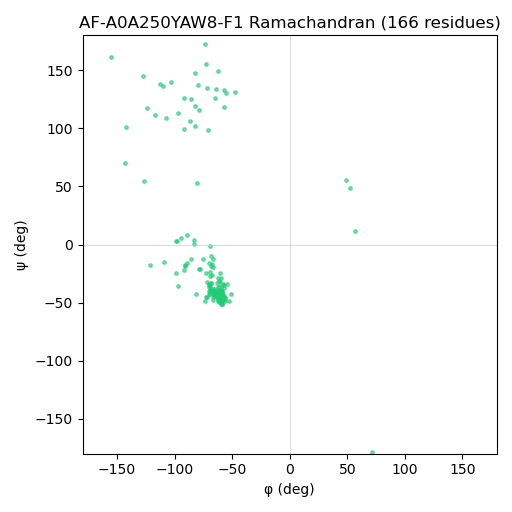 A 1 166 ? -15.684 6.709 9.415 1.00 86.94 166 GLU A CA 1
ATOM 1318 C C . GLU A 1 166 ? -16.633 5.791 8.647 1.00 86.94 166 GLU A C 1
ATOM 1320 O O . GLU A 1 166 ? -16.779 5.906 7.430 1.00 86.94 166 GLU A O 1
ATOM 1325 N N . VAL A 1 167 ? -17.238 4.854 9.374 1.00 78.75 167 VAL A N 1
ATOM 1326 C CA . VAL A 1 167 ? -18.254 3.947 8.842 1.00 78.75 167 VAL A CA 1
ATOM 1327 C C . VAL A 1 167 ? -19.604 4.614 9.093 1.00 78.75 167 VAL A C 1
ATOM 1329 O O . VAL A 1 167 ? -19.861 5.035 10.221 1.00 78.75 167 VAL A O 1
ATOM 1332 N N . ALA A 1 168 ? -20.400 4.770 8.034 1.00 58.59 168 ALA A N 1
ATOM 1333 C CA . ALA A 1 168 ? -21.747 5.338 8.091 1.00 58.59 168 ALA A CA 1
ATOM 1334 C C . ALA A 1 168 ? -22.758 4.362 8.708 1.00 58.59 168 ALA A C 1
ATOM 1336 O O . ALA A 1 168 ? -22.602 3.139 8.483 1.00 58.59 168 ALA A O 1
#

Solvent-accessible surface area (backbone atoms only — not comparable to full-atom values): 9217 Å² total; per-residue (Å²): 108,70,64,52,67,75,66,44,94,59,59,89,71,64,60,54,62,53,32,55,50,48,50,54,44,53,53,51,55,49,59,60,54,58,78,42,60,68,57,35,59,75,72,68,55,74,60,62,60,35,55,50,17,46,49,51,23,38,54,34,28,51,54,37,53,51,54,61,70,73,52,63,76,86,41,67,65,62,44,45,54,54,38,48,37,64,65,46,41,71,59,40,36,48,44,88,71,28,38,89,100,34,62,85,49,22,40,49,53,57,34,60,24,91,89,39,71,81,57,74,32,63,36,23,58,36,49,47,31,61,66,44,40,80,77,42,94,48,56,67,59,28,56,47,47,31,48,50,29,42,50,51,49,16,50,34,43,37,51,30,26,57,58,44,48,91,82,132

InterPro domains:
  IPR007365 Transferrin receptor-like, dimerisation domain [PF04253] (45-164)
  IPR036757 Transferrin receptor-like, dimerisation domain superfamily [G3DSA:1.20.930.40] (13-168)
  IPR036757 Transferrin receptor-like, dimerisation domain superfamily [SSF47672] (12-166)
  IPR039373 Transferrin receptor protein 1/Glutamate carboxypeptidase 2-like [PTHR10404] (1-166)

Mean predicted aligned error: 3.69 Å

Radius of gyration: 18.07 Å; Cα contacts (8 Å, |Δi|>4): 191; chains: 1; bounding box: 41×29×52 Å